Protein AF-A0A353EGB0-F1 (afdb_monomer_lite)

Radius of gyration: 14.82 Å; chains: 1; bounding box: 29×36×38 Å

pLDDT: mean 76.01, std 14.72, range [32.44, 89.56]

Structure (mmCIF, N/CA/C/O backbone):
data_AF-A0A353EGB0-F1
#
_entry.id   AF-A0A353EGB0-F1
#
loop_
_atom_site.group_PDB
_atom_site.id
_atom_site.type_symbol
_atom_site.label_atom_id
_atom_site.label_alt_id
_atom_site.label_comp_id
_atom_site.label_asym_id
_atom_site.label_entity_id
_atom_site.label_seq_id
_atom_site.pdbx_PDB_ins_code
_atom_site.Cartn_x
_atom_site.Cartn_y
_atom_site.Cartn_z
_atom_site.occupancy
_atom_site.B_iso_or_equiv
_atom_site.auth_seq_id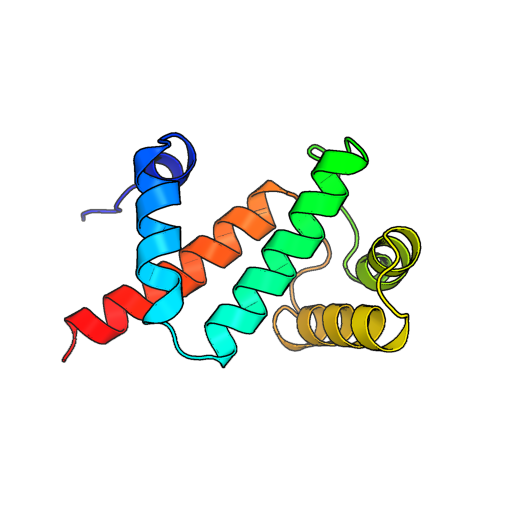
_atom_site.auth_comp_id
_atom_site.auth_asym_id
_atom_site.auth_atom_id
_atom_site.pdbx_PDB_model_num
ATOM 1 N N . MET A 1 1 ? -4.050 25.293 19.769 1.00 32.44 1 MET A N 1
ATOM 2 C CA . MET A 1 1 ? -4.405 24.442 18.612 1.00 32.44 1 MET A CA 1
ATOM 3 C C . MET A 1 1 ? -3.249 23.484 18.386 1.00 32.44 1 MET A C 1
ATOM 5 O O . MET A 1 1 ? -2.270 23.869 17.767 1.00 32.44 1 MET A O 1
ATOM 9 N N . ASN A 1 2 ? -3.323 22.280 18.955 1.00 33.34 2 ASN A N 1
ATOM 10 C CA . ASN A 1 2 ? -2.281 21.266 18.788 1.00 33.34 2 ASN A CA 1
ATOM 11 C C . ASN A 1 2 ? -2.544 20.520 17.477 1.00 33.34 2 ASN A C 1
ATOM 13 O O . ASN A 1 2 ? -3.211 19.487 17.461 1.00 33.34 2 ASN A O 1
ATOM 17 N N . GLN A 1 3 ? -2.061 21.070 16.363 1.00 40.53 3 GLN A N 1
ATOM 18 C CA . GLN A 1 3 ? -1.785 20.246 15.193 1.00 40.53 3 GLN A CA 1
ATOM 19 C C . GLN A 1 3 ? -0.604 19.361 15.581 1.00 40.53 3 GLN A C 1
ATOM 21 O O . GLN A 1 3 ? 0.538 19.798 15.567 1.00 40.53 3 GLN A O 1
ATOM 26 N N . ILE A 1 4 ? -0.899 18.144 16.040 1.00 43.91 4 ILE A N 1
ATOM 27 C CA . ILE A 1 4 ? 0.116 17.099 16.144 1.00 43.91 4 ILE A CA 1
ATOM 28 C C . ILE A 1 4 ? 0.649 16.916 14.727 1.00 43.91 4 ILE A C 1
ATOM 30 O O . ILE A 1 4 ? -0.106 16.533 13.828 1.00 43.91 4 ILE A O 1
ATOM 34 N N . ASP A 1 5 ? 1.908 17.293 14.563 1.00 43.06 5 ASP A N 1
ATOM 35 C CA . ASP A 1 5 ? 2.644 17.293 13.314 1.00 43.06 5 ASP A CA 1
ATOM 36 C C . ASP A 1 5 ? 2.821 15.843 12.853 1.00 43.06 5 ASP A C 1
ATOM 38 O O . ASP A 1 5 ? 3.613 15.074 13.402 1.00 43.06 5 ASP A O 1
ATOM 42 N N . LEU A 1 6 ? 1.966 15.427 11.919 1.00 47.59 6 LEU A N 1
ATOM 43 C CA . LEU A 1 6 ? 1.900 14.052 11.426 1.00 47.59 6 LEU A CA 1
ATOM 44 C C . LEU A 1 6 ? 3.184 13.659 10.678 1.00 47.59 6 LEU A C 1
ATOM 46 O O . LEU A 1 6 ? 3.490 12.472 10.604 1.00 47.59 6 LEU A O 1
ATOM 50 N N . GLU A 1 7 ? 3.979 14.632 10.220 1.00 45.72 7 GLU A N 1
ATOM 51 C CA . GL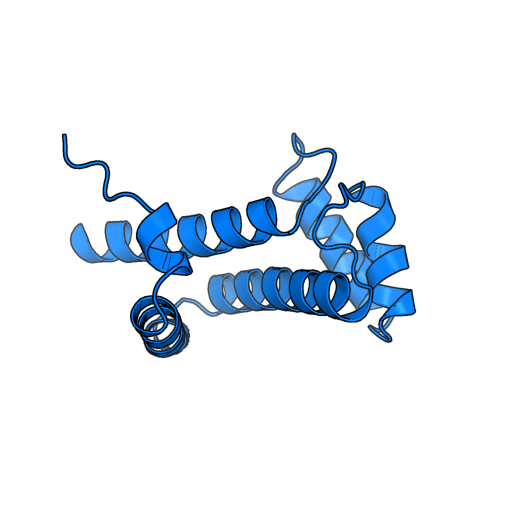U A 1 7 ? 5.296 14.394 9.617 1.00 45.72 7 GLU A CA 1
ATOM 52 C C . GLU A 1 7 ? 6.297 13.774 10.612 1.00 45.72 7 GLU A C 1
ATOM 54 O O . GLU A 1 7 ? 7.158 12.981 10.220 1.00 45.72 7 GLU A O 1
ATOM 59 N N . PHE A 1 8 ? 6.148 14.021 11.922 1.00 43.84 8 PHE A N 1
ATOM 60 C CA . PHE A 1 8 ? 6.993 13.395 12.948 1.00 43.84 8 PHE A CA 1
ATOM 61 C C . PHE A 1 8 ? 6.737 11.884 13.097 1.00 43.84 8 PHE A C 1
ATOM 63 O O . PHE A 1 8 ? 7.626 11.147 13.529 1.00 43.84 8 PHE A O 1
ATOM 70 N N . LEU A 1 9 ? 5.552 11.395 12.706 1.00 43.94 9 LEU A N 1
ATOM 71 C CA . LEU A 1 9 ? 5.200 9.973 12.787 1.00 43.94 9 LEU A CA 1
ATOM 72 C C . LEU A 1 9 ? 5.881 9.108 11.714 1.00 43.94 9 LEU A C 1
ATOM 74 O O . LEU A 1 9 ? 5.815 7.887 11.800 1.00 43.94 9 LEU A O 1
ATOM 78 N N . TYR A 1 10 ? 6.552 9.694 10.721 1.00 47.25 10 TYR A N 1
ATOM 79 C CA . TYR A 1 10 ? 7.240 8.914 9.685 1.00 47.25 10 TYR A CA 1
ATOM 80 C C . TYR A 1 10 ? 8.761 8.965 9.755 1.00 47.25 10 TYR A C 1
ATOM 82 O O . TYR A 1 10 ? 9.412 8.006 9.348 1.00 47.25 10 TYR A O 1
ATOM 90 N N . ASN A 1 11 ? 9.336 10.014 10.345 1.00 46.50 11 ASN A N 1
ATOM 91 C CA . ASN A 1 11 ? 10.790 10.152 10.488 1.00 46.50 11 ASN A CA 1
ATOM 92 C C . ASN A 1 11 ? 11.376 9.437 11.719 1.00 46.50 11 ASN A C 1
ATOM 94 O O . ASN A 1 11 ? 12.574 9.535 11.976 1.00 46.50 11 ASN A O 1
ATOM 98 N N . ASN A 1 12 ? 10.557 8.717 12.488 1.00 50.12 12 ASN A N 1
ATOM 99 C CA . ASN A 1 12 ? 10.971 8.064 13.724 1.00 50.12 12 ASN A CA 1
ATOM 100 C C . ASN A 1 12 ? 10.644 6.570 13.672 1.00 50.12 12 ASN A C 1
ATOM 102 O O . ASN A 1 12 ? 9.476 6.194 13.608 1.00 50.12 12 ASN A O 1
ATOM 106 N N . GLN A 1 13 ? 11.662 5.713 13.773 1.00 51.75 13 GLN A N 1
ATOM 107 C CA . GLN A 1 13 ? 11.519 4.251 13.880 1.00 51.75 13 GLN A CA 1
ATOM 108 C C . GLN A 1 13 ? 10.441 3.844 14.918 1.00 51.75 13 GLN A C 1
ATOM 110 O O . GLN A 1 13 ? 9.672 2.913 14.704 1.00 51.75 13 GLN A O 1
ATOM 115 N N . LEU A 1 14 ? 10.322 4.625 16.001 1.00 49.66 14 LEU A N 1
ATOM 116 C CA . LEU A 1 14 ? 9.337 4.472 17.081 1.00 49.66 14 LEU A CA 1
ATOM 117 C C . LEU A 1 14 ? 7.872 4.633 16.650 1.00 49.66 14 LEU A C 1
ATOM 119 O O . LEU A 1 14 ? 6.973 4.048 17.258 1.00 49.66 14 LEU A O 1
ATOM 123 N N . ALA A 1 15 ? 7.606 5.450 15.637 1.00 53.97 15 ALA A N 1
ATOM 124 C CA . ALA A 1 15 ? 6.255 5.697 15.167 1.00 53.97 15 ALA A CA 1
ATOM 125 C C . ALA A 1 15 ? 5.791 4.583 14.221 1.00 53.97 15 ALA A C 1
ATOM 127 O O . ALA A 1 15 ? 4.657 4.132 14.356 1.00 53.97 15 ALA A O 1
ATOM 128 N N . LEU A 1 16 ? 6.688 4.032 13.392 1.00 58.41 16 LEU A N 1
ATOM 129 C CA . LEU A 1 16 ? 6.432 2.790 12.650 1.00 58.41 16 LEU A CA 1
ATOM 130 C C . LEU A 1 16 ? 6.105 1.632 13.602 1.00 58.41 16 LEU A C 1
ATOM 132 O O . LEU A 1 16 ? 5.065 0.998 13.445 1.00 58.41 16 LEU A O 1
ATOM 136 N N . ASP A 1 17 ? 6.906 1.433 14.652 1.00 62.53 17 ASP A N 1
ATOM 137 C CA . ASP A 1 17 ? 6.636 0.416 15.679 1.00 62.53 17 ASP A CA 1
ATOM 138 C C . ASP A 1 17 ? 5.291 0.630 16.392 1.00 62.53 17 ASP A C 1
ATOM 140 O O . ASP A 1 17 ? 4.638 -0.324 16.819 1.00 62.53 17 ASP A O 1
ATOM 144 N N . SER A 1 18 ? 4.859 1.884 16.537 1.00 65.81 18 SER A N 1
ATOM 145 C CA . SER A 1 18 ? 3.563 2.214 17.136 1.00 65.81 18 SER A CA 1
ATOM 146 C C . SER A 1 18 ? 2.402 1.907 16.190 1.00 65.81 18 SER A C 1
ATOM 148 O O . SER A 1 18 ? 1.380 1.389 16.639 1.00 65.81 18 SER A O 1
ATOM 150 N N . VAL A 1 19 ? 2.561 2.158 14.885 1.00 67.69 19 VAL A N 1
ATOM 151 C CA . VAL A 1 19 ? 1.579 1.759 13.866 1.00 67.69 19 VAL A CA 1
ATOM 152 C C . VAL A 1 19 ? 1.443 0.239 13.813 1.00 67.69 19 VAL A C 1
ATOM 154 O O . VAL A 1 19 ? 0.323 -0.265 13.840 1.00 67.69 19 VAL A O 1
ATOM 157 N N . GLU A 1 20 ? 2.554 -0.499 13.822 1.00 76.75 20 GLU A N 1
ATOM 158 C CA . GLU A 1 20 ? 2.527 -1.968 13.817 1.00 76.75 20 GLU A CA 1
ATOM 159 C C . GLU A 1 20 ? 1.812 -2.549 15.044 1.00 76.75 20 GLU A C 1
ATOM 161 O O . GLU A 1 20 ? 1.074 -3.525 14.930 1.00 76.75 20 GLU A O 1
ATOM 166 N N . LYS A 1 21 ? 1.960 -1.920 16.216 1.00 78.19 21 LYS A N 1
ATOM 167 C CA . LYS A 1 21 ? 1.231 -2.314 17.435 1.00 78.19 21 LYS A CA 1
ATOM 168 C C . LYS A 1 21 ? -0.258 -1.976 17.390 1.00 78.19 21 LYS A C 1
ATOM 170 O O . LYS A 1 21 ? -1.038 -2.636 18.070 1.00 78.19 21 LYS A O 1
ATOM 175 N N . LEU A 1 22 ? -0.646 -0.956 16.626 1.00 77.38 22 LEU A N 1
ATOM 176 C CA . LEU A 1 22 ? -2.038 -0.536 16.454 1.00 77.38 22 LEU A CA 1
ATOM 177 C C . LEU A 1 22 ? -2.778 -1.382 15.414 1.00 77.38 22 LEU A C 1
ATOM 179 O O . LEU A 1 22 ? -3.981 -1.564 15.544 1.00 77.38 22 LEU A O 1
ATOM 183 N N . LEU A 1 23 ? -2.091 -1.935 14.410 1.00 78.19 23 LEU A N 1
ATOM 184 C CA . LEU A 1 23 ? -2.729 -2.727 13.351 1.00 78.19 23 LEU A CA 1
ATOM 185 C C . LEU A 1 23 ? -3.698 -3.812 13.861 1.00 78.19 23 LEU A C 1
ATOM 187 O O . LEU A 1 23 ? -4.798 -3.881 13.318 1.00 78.19 23 LEU A O 1
ATOM 191 N N . PRO A 1 24 ? -3.376 -4.623 14.893 1.00 82.94 24 PRO A N 1
ATOM 192 C CA . PRO A 1 24 ? -4.281 -5.665 15.382 1.00 82.94 24 PRO A CA 1
ATOM 193 C C . PRO A 1 24 ? -5.561 -5.140 16.041 1.00 82.94 24 PRO A C 1
ATOM 195 O O . PRO A 1 24 ? -6.513 -5.901 16.189 1.00 82.94 24 PRO A O 1
ATOM 198 N N . THR A 1 25 ? -5.588 -3.874 16.471 1.00 83.88 25 THR A N 1
ATOM 199 C CA . THR A 1 25 ? -6.756 -3.268 17.128 1.00 83.88 25 THR A CA 1
ATOM 200 C C . THR A 1 25 ? -7.671 -2.539 16.147 1.00 83.88 25 THR A C 1
ATOM 202 O O . THR A 1 25 ? -8.776 -2.142 16.515 1.00 83.88 25 THR A O 1
ATOM 205 N N . LEU A 1 26 ? -7.243 -2.378 14.892 1.00 81.94 26 LEU A N 1
ATOM 206 C CA . LEU A 1 26 ? -8.037 -1.728 13.859 1.00 81.94 26 LEU A CA 1
ATOM 207 C C . LEU A 1 26 ? -9.154 -2.646 13.338 1.00 81.94 26 LEU A C 1
ATOM 209 O O . LEU A 1 26 ? -8.981 -3.862 13.238 1.00 81.94 26 LEU A O 1
ATOM 213 N N . PRO A 1 27 ? -10.279 -2.071 12.882 1.00 85.62 27 PRO A N 1
ATOM 214 C CA . PRO A 1 27 ? -11.272 -2.803 12.111 1.00 85.62 27 PRO A CA 1
ATOM 215 C C . PRO A 1 27 ? -10.657 -3.449 10.863 1.00 85.62 27 PRO A C 1
ATOM 217 O O . PRO A 1 27 ? -9.848 -2.833 10.165 1.00 85.62 27 PRO A O 1
ATOM 220 N N . GLU A 1 28 ? -11.112 -4.654 10.515 1.00 82.06 28 GLU A N 1
ATOM 221 C CA . GLU A 1 28 ? -10.591 -5.431 9.378 1.00 82.06 28 GLU A CA 1
ATOM 222 C C . GLU A 1 28 ? -10.593 -4.642 8.054 1.00 82.06 28 GLU A C 1
ATOM 224 O O . GLU A 1 28 ? -9.664 -4.739 7.251 1.00 82.06 28 GLU A O 1
ATOM 229 N N . SER A 1 29 ? -11.614 -3.812 7.829 1.00 77.88 29 SER A N 1
ATOM 230 C CA . SER A 1 29 ? -11.713 -2.949 6.647 1.00 77.88 29 SER A CA 1
ATOM 231 C C . SER A 1 29 ? -10.591 -1.907 6.568 1.00 77.88 29 SER A C 1
ATOM 233 O O . SER A 1 29 ? -10.095 -1.628 5.476 1.00 77.88 29 SER A O 1
ATOM 235 N N . MET A 1 30 ? -10.145 -1.369 7.707 1.00 81.88 30 MET A N 1
ATOM 236 C CA . MET A 1 30 ? -9.033 -0.418 7.777 1.00 81.88 30 MET A CA 1
ATOM 237 C C . MET A 1 30 ? -7.692 -1.116 7.563 1.00 81.88 30 MET A C 1
ATOM 239 O O . MET A 1 30 ? -6.867 -0.613 6.804 1.00 81.88 30 MET A O 1
ATOM 243 N N . ILE A 1 31 ? -7.502 -2.301 8.152 1.00 83.12 31 ILE A N 1
ATOM 244 C CA . ILE A 1 31 ? -6.298 -3.120 7.939 1.00 83.12 31 ILE A CA 1
ATOM 245 C C . ILE A 1 31 ? -6.137 -3.441 6.448 1.00 83.12 31 ILE A C 1
ATOM 247 O O . ILE A 1 31 ? -5.053 -3.279 5.888 1.00 83.12 31 ILE A O 1
ATOM 251 N N . LYS A 1 32 ? -7.224 -3.842 5.775 1.00 79.81 32 LYS A N 1
ATOM 252 C CA . LYS A 1 32 ? -7.219 -4.105 4.327 1.00 79.81 32 LYS A CA 1
ATOM 253 C C . LYS A 1 32 ? -6.793 -2.875 3.524 1.00 79.81 32 LYS A C 1
ATOM 255 O O . LYS A 1 32 ? -5.938 -3.003 2.652 1.00 79.81 32 LYS A O 1
ATOM 260 N N . ALA A 1 33 ? -7.333 -1.696 3.834 1.00 80.62 33 ALA A N 1
ATOM 261 C CA . ALA A 1 33 ? -6.960 -0.454 3.156 1.00 80.62 33 ALA A CA 1
ATOM 262 C C . ALA A 1 33 ? -5.474 -0.103 3.359 1.00 80.62 33 ALA A C 1
ATOM 264 O O . ALA A 1 33 ? -4.767 0.180 2.393 1.00 80.62 33 ALA A O 1
ATOM 265 N N . ILE A 1 34 ? -4.975 -0.206 4.594 1.00 83.56 34 ILE A N 1
ATOM 266 C CA . ILE A 1 34 ? -3.565 0.047 4.919 1.00 83.56 34 ILE A CA 1
ATOM 267 C C . ILE A 1 34 ? -2.646 -0.920 4.160 1.00 83.56 34 ILE A C 1
ATOM 269 O O . ILE A 1 34 ? -1.664 -0.496 3.551 1.00 83.56 34 ILE A O 1
ATOM 273 N N . ASN A 1 35 ? -2.988 -2.209 4.118 1.00 82.94 35 ASN A N 1
ATOM 274 C CA . ASN A 1 35 ? -2.206 -3.208 3.388 1.00 82.94 35 ASN A CA 1
ATOM 275 C C . ASN A 1 35 ? -2.160 -2.936 1.880 1.00 82.94 35 ASN A C 1
ATOM 277 O O . ASN A 1 35 ? -1.123 -3.155 1.251 1.00 82.94 35 ASN A O 1
ATOM 281 N N . VAL A 1 36 ? -3.244 -2.419 1.296 1.00 81.56 36 VAL A N 1
ATOM 282 C CA . VAL A 1 36 ? -3.263 -1.988 -0.108 1.00 81.56 36 VAL A CA 1
ATOM 283 C C . VAL A 1 36 ? -2.282 -0.834 -0.336 1.00 81.56 36 VAL A C 1
ATOM 285 O O . VAL A 1 36 ? -1.454 -0.914 -1.244 1.00 81.56 36 VAL A O 1
ATOM 288 N N . PHE A 1 37 ? -2.308 0.202 0.509 1.00 86.06 37 PHE A N 1
ATOM 289 C CA . PHE A 1 37 ? -1.389 1.342 0.389 1.00 86.06 37 PHE A CA 1
ATOM 290 C C . PHE A 1 37 ? 0.072 0.916 0.528 1.00 86.06 37 PHE A C 1
ATOM 292 O O . PHE A 1 37 ? 0.922 1.320 -0.268 1.00 86.06 37 PHE A O 1
ATOM 299 N N . ARG A 1 38 ? 0.358 0.046 1.501 1.00 86.19 38 ARG A N 1
ATOM 300 C CA . ARG A 1 38 ? 1.692 -0.518 1.727 1.00 86.19 38 ARG A CA 1
ATOM 301 C C . ARG A 1 38 ? 2.168 -1.353 0.546 1.00 86.19 38 ARG A C 1
ATOM 303 O O . ARG A 1 38 ? 3.298 -1.172 0.115 1.00 86.19 38 ARG A O 1
ATOM 310 N N . THR A 1 39 ? 1.305 -2.198 -0.019 1.00 82.00 39 THR A N 1
ATOM 311 C CA . THR A 1 39 ? 1.628 -3.013 -1.203 1.00 82.00 39 THR A CA 1
ATOM 312 C C . THR A 1 39 ? 2.037 -2.134 -2.381 1.00 82.00 39 THR A C 1
ATOM 314 O O . THR A 1 39 ? 3.066 -2.378 -3.011 1.00 82.00 39 THR A O 1
ATOM 317 N N . ILE A 1 40 ? 1.271 -1.071 -2.648 1.00 83.62 40 ILE A N 1
ATOM 318 C CA . ILE A 1 40 ? 1.605 -0.116 -3.706 1.00 83.62 40 ILE A CA 1
ATOM 319 C C . ILE A 1 40 ? 2.943 0.575 -3.403 1.00 83.62 40 ILE A C 1
ATOM 321 O O . ILE A 1 40 ? 3.826 0.592 -4.256 1.00 83.62 40 ILE A O 1
ATOM 325 N N . ARG A 1 41 ? 3.145 1.086 -2.183 1.00 88.44 41 ARG A N 1
ATOM 326 C CA . ARG A 1 41 ? 4.412 1.718 -1.772 1.00 88.44 41 ARG A CA 1
ATOM 327 C C . ARG A 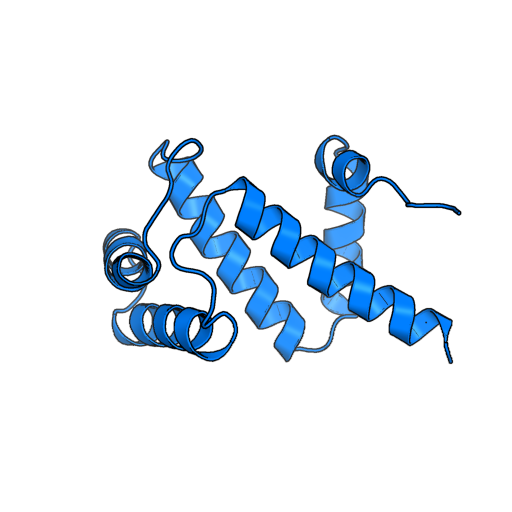1 41 ? 5.620 0.798 -1.909 1.00 88.44 41 ARG A C 1
ATOM 329 O O . ARG A 1 41 ? 6.659 1.241 -2.390 1.00 88.44 41 ARG A O 1
ATOM 336 N N . SER A 1 42 ? 5.504 -0.464 -1.504 1.00 84.00 42 SER A N 1
ATOM 337 C CA . SER A 1 42 ? 6.574 -1.452 -1.655 1.00 84.00 42 SER A CA 1
ATOM 338 C C . SER A 1 42 ? 6.963 -1.631 -3.119 1.00 84.00 42 SER A C 1
ATOM 340 O O . SER A 1 42 ? 8.150 -1.721 -3.421 1.00 84.00 42 SER A O 1
ATOM 342 N N . TYR A 1 43 ? 5.995 -1.613 -4.038 1.00 81.19 43 TYR A N 1
ATOM 343 C CA . TYR A 1 43 ? 6.297 -1.634 -5.465 1.00 81.19 43 TYR A CA 1
ATOM 344 C C . TYR A 1 43 ? 7.060 -0.384 -5.921 1.00 81.19 43 TYR A C 1
ATOM 346 O O . TYR A 1 43 ? 8.076 -0.520 -6.607 1.00 81.19 43 TYR A O 1
ATOM 354 N N . LEU A 1 44 ? 6.614 0.815 -5.520 1.00 83.56 44 LEU A N 1
ATOM 355 C CA . LEU A 1 44 ? 7.306 2.068 -5.857 1.00 83.56 44 LEU A CA 1
ATOM 356 C C . LEU A 1 44 ? 8.767 2.029 -5.403 1.00 83.56 44 LEU A C 1
ATOM 358 O O . LEU A 1 44 ? 9.657 2.370 -6.179 1.00 83.56 44 LEU A O 1
ATOM 362 N N . LEU A 1 45 ? 9.019 1.516 -4.195 1.00 83.81 45 LEU A N 1
ATOM 363 C CA . LEU A 1 45 ? 10.369 1.345 -3.658 1.00 83.81 45 LEU A CA 1
ATOM 364 C C . LEU A 1 45 ? 11.202 0.381 -4.500 1.00 83.81 45 LEU A C 1
ATOM 366 O O . LEU A 1 45 ? 12.304 0.733 -4.914 1.00 83.81 45 LEU A O 1
ATOM 370 N N . ILE A 1 46 ? 10.673 -0.812 -4.790 1.00 80.19 46 ILE A N 1
ATOM 371 C CA . ILE A 1 46 ? 11.382 -1.852 -5.554 1.00 80.19 46 ILE A CA 1
ATOM 372 C C . ILE A 1 46 ? 11.735 -1.371 -6.966 1.00 80.19 46 ILE A C 1
ATOM 374 O O . ILE A 1 46 ? 12.783 -1.730 -7.500 1.00 80.19 46 ILE A O 1
ATOM 378 N N . LYS A 1 47 ? 10.871 -0.561 -7.584 1.00 79.88 47 LYS A N 1
ATOM 379 C CA . LYS A 1 47 ? 11.086 -0.015 -8.930 1.00 79.88 47 LYS A CA 1
ATOM 380 C C . LYS A 1 47 ? 11.799 1.338 -8.945 1.00 79.88 47 LYS A C 1
ATOM 382 O O . LYS A 1 47 ? 12.009 1.879 -10.025 1.00 79.88 47 LYS A O 1
ATOM 387 N N . ASN A 1 48 ? 12.192 1.859 -7.781 1.00 81.56 48 ASN A N 1
ATOM 388 C CA . ASN A 1 48 ? 12.806 3.177 -7.619 1.00 81.56 48 ASN A CA 1
ATOM 389 C C . ASN A 1 48 ? 11.945 4.339 -8.170 1.00 81.56 48 ASN A C 1
ATOM 391 O O . ASN A 1 48 ? 12.473 5.324 -8.677 1.00 81.56 48 ASN A O 1
ATOM 395 N N . LEU A 1 49 ? 10.619 4.228 -8.045 1.00 82.56 49 LEU A N 1
ATOM 396 C CA . LEU A 1 49 ? 9.609 5.196 -8.507 1.00 82.56 49 LEU A CA 1
ATOM 397 C C . LEU A 1 49 ? 9.108 6.099 -7.362 1.00 82.56 49 LEU A C 1
ATOM 399 O O . LEU A 1 49 ? 7.993 6.611 -7.392 1.00 82.56 49 LEU A O 1
ATOM 403 N N . ASN A 1 50 ? 9.893 6.268 -6.294 1.00 79.31 50 ASN A N 1
ATOM 404 C CA . ASN A 1 50 ? 9.448 6.975 -5.082 1.00 79.31 50 ASN A CA 1
ATOM 405 C C . ASN A 1 50 ? 9.210 8.477 -5.307 1.00 79.31 50 ASN A C 1
ATOM 407 O O . ASN A 1 50 ? 8.451 9.093 -4.563 1.00 79.31 50 ASN A O 1
ATOM 411 N N . GLY A 1 51 ? 9.863 9.054 -6.320 1.00 82.75 51 GLY A N 1
ATOM 412 C CA . GLY A 1 51 ? 9.651 10.436 -6.756 1.00 82.75 51 GLY A CA 1
ATOM 413 C C . GLY A 1 51 ? 8.562 10.591 -7.819 1.00 82.75 51 GLY A C 1
ATOM 414 O O . GLY A 1 51 ? 8.235 11.721 -8.179 1.00 82.75 51 GLY A O 1
ATOM 415 N N . ASP A 1 52 ? 8.003 9.486 -8.317 1.00 85.94 52 ASP A N 1
ATOM 416 C CA . ASP A 1 52 ? 7.075 9.520 -9.439 1.00 85.94 52 ASP A CA 1
ATOM 417 C C . ASP A 1 52 ? 5.637 9.761 -8.984 1.00 85.94 52 ASP A C 1
ATOM 419 O O . ASP A 1 52 ? 5.197 9.374 -7.896 1.00 85.94 52 ASP A O 1
ATOM 423 N N . ILE A 1 53 ? 4.882 10.392 -9.878 1.00 87.44 53 ILE A N 1
ATOM 424 C CA . ILE A 1 53 ? 3.446 10.599 -9.748 1.00 87.44 53 ILE A CA 1
ATOM 425 C C . ILE A 1 53 ? 2.768 9.609 -10.690 1.00 87.44 53 ILE A C 1
ATOM 427 O O . ILE A 1 53 ? 2.886 9.719 -11.911 1.00 87.44 53 ILE A O 1
ATOM 431 N N . ILE A 1 54 ? 2.056 8.637 -10.125 1.00 87.62 54 ILE A N 1
ATOM 432 C CA . ILE A 1 54 ? 1.424 7.558 -10.883 1.00 87.62 54 ILE A CA 1
ATOM 433 C C . ILE A 1 54 ? -0.064 7.852 -11.060 1.00 87.62 54 ILE A C 1
ATOM 435 O O . ILE A 1 54 ? -0.775 7.984 -10.067 1.00 87.62 54 ILE A O 1
ATOM 439 N N . PRO A 1 55 ? -0.572 7.929 -12.299 1.00 89.56 55 PRO A N 1
ATOM 440 C CA . PRO A 1 55 ? -2.002 8.041 -12.558 1.00 89.56 55 PRO A CA 1
ATOM 441 C C . PRO A 1 55 ? -2.798 6.886 -11.940 1.00 89.56 55 PRO A C 1
ATOM 443 O O . PRO A 1 55 ? -2.366 5.734 -11.991 1.00 89.56 55 PRO A O 1
ATOM 446 N N . ILE A 1 56 ? -3.984 7.161 -11.390 1.00 87.12 56 ILE A N 1
ATOM 447 C CA . ILE A 1 56 ? -4.794 6.111 -10.745 1.00 87.12 56 ILE A CA 1
ATOM 448 C C . ILE A 1 56 ? -5.157 4.989 -11.717 1.00 87.12 56 ILE A C 1
ATOM 450 O O . ILE A 1 56 ? -5.069 3.823 -11.353 1.00 87.12 56 ILE A O 1
ATOM 454 N N . ASN A 1 57 ? -5.480 5.324 -12.966 1.00 86.19 57 ASN A N 1
ATOM 455 C CA . ASN A 1 57 ? -5.782 4.361 -14.031 1.00 86.19 57 ASN A CA 1
ATOM 456 C C . ASN A 1 57 ? -4.574 3.508 -14.474 1.00 86.19 57 ASN A C 1
ATOM 458 O O . ASN A 1 57 ? -4.698 2.684 -15.378 1.00 86.19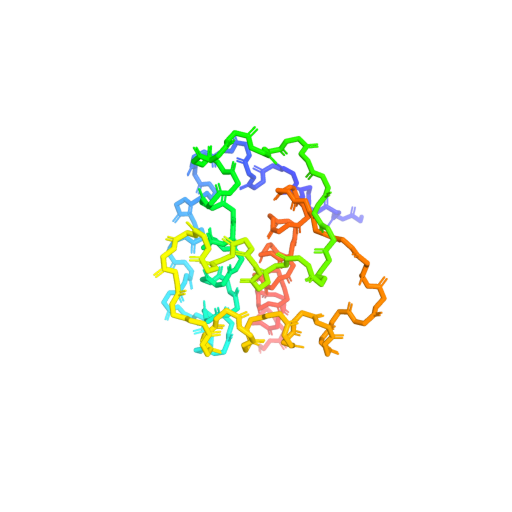 57 ASN A O 1
ATOM 462 N N . HIS A 1 58 ? -3.386 3.747 -13.910 1.00 88.06 58 HIS A N 1
ATOM 463 C CA . HIS A 1 58 ? -2.193 2.935 -14.134 1.00 88.06 58 HIS A CA 1
ATOM 464 C C . HIS A 1 58 ? -1.889 2.009 -12.944 1.00 88.06 58 HIS A C 1
ATOM 466 O O . HIS A 1 58 ? -0.994 1.166 -13.051 1.00 88.06 58 HIS A O 1
ATOM 472 N N . ILE A 1 59 ? -2.631 2.104 -11.832 1.00 87.12 59 ILE A N 1
ATOM 473 C CA . ILE A 1 59 ? -2.418 1.276 -10.636 1.00 87.12 59 ILE A CA 1
ATOM 474 C C . ILE A 1 59 ? -2.612 -0.204 -10.965 1.00 87.12 59 ILE A C 1
ATOM 476 O O . ILE A 1 59 ? -1.806 -1.034 -10.541 1.00 87.12 59 ILE A O 1
ATOM 480 N N . CYS A 1 60 ? -3.635 -0.556 -11.748 1.00 88.62 60 CYS A N 1
ATOM 481 C CA . CYS A 1 60 ? -3.872 -1.949 -12.113 1.00 88.62 60 CYS A CA 1
ATOM 482 C C . CYS A 1 60 ? -2.694 -2.531 -12.908 1.00 88.62 60 CYS A C 1
ATOM 484 O O . CYS A 1 60 ? -2.266 -3.659 -12.651 1.00 88.62 60 CYS A O 1
ATOM 486 N N . HIS A 1 61 ? -2.170 -1.778 -13.877 1.00 88.25 61 HIS A N 1
ATOM 487 C CA . HIS A 1 61 ? -1.025 -2.198 -14.687 1.00 88.25 61 HIS A CA 1
ATOM 488 C C . HIS A 1 61 ? 0.223 -2.382 -13.827 1.00 88.25 61 HIS A C 1
ATOM 490 O O . HIS A 1 61 ? 0.855 -3.434 -13.855 1.00 88.25 61 HIS A O 1
ATOM 496 N N . MET A 1 62 ? 0.498 -1.393 -12.985 1.00 86.62 62 MET A N 1
ATOM 497 C CA . MET A 1 62 ? 1.608 -1.389 -12.048 1.00 86.62 62 MET A CA 1
ATOM 498 C C . MET A 1 62 ? 1.582 -2.599 -11.098 1.00 86.62 62 MET A C 1
ATOM 500 O O . MET A 1 62 ? 2.584 -3.291 -10.938 1.00 86.62 62 MET A O 1
ATOM 504 N N . LEU A 1 63 ? 0.431 -2.896 -10.489 1.00 84.75 63 LEU A N 1
ATOM 505 C CA . LEU A 1 63 ? 0.286 -4.032 -9.575 1.00 84.75 63 LEU A CA 1
ATOM 506 C C . LEU A 1 63 ? 0.388 -5.377 -10.302 1.00 84.75 63 LEU A C 1
ATOM 508 O O . LEU A 1 63 ? 0.976 -6.320 -9.772 1.00 84.75 63 LEU A O 1
ATOM 512 N N . LYS A 1 64 ? -0.137 -5.472 -11.527 1.00 86.69 64 LYS A N 1
ATOM 513 C CA . LYS A 1 64 ? 0.031 -6.665 -12.364 1.00 86.69 64 LYS A CA 1
ATOM 514 C C . LYS A 1 64 ? 1.513 -6.931 -12.651 1.00 86.69 64 LYS A C 1
ATOM 516 O O . LYS A 1 64 ? 1.957 -8.068 -12.506 1.00 86.69 64 LYS A O 1
ATOM 521 N N . ASP A 1 65 ? 2.278 -5.899 -12.998 1.00 84.31 65 ASP A N 1
ATOM 522 C CA . ASP A 1 65 ? 3.721 -6.005 -13.261 1.00 84.31 65 ASP A CA 1
ATOM 523 C C . ASP A 1 65 ? 4.529 -6.333 -11.990 1.00 84.31 65 ASP A C 1
ATOM 525 O O . ASP A 1 65 ? 5.644 -6.852 -12.067 1.00 84.31 65 ASP A O 1
ATOM 529 N N . ALA A 1 66 ? 3.945 -6.088 -10.813 1.00 77.44 66 ALA A N 1
ATOM 530 C CA . ALA A 1 66 ? 4.453 -6.518 -9.511 1.00 77.44 66 ALA A CA 1
ATOM 531 C C . ALA A 1 66 ? 4.175 -7.998 -9.185 1.00 77.44 66 ALA A C 1
ATOM 533 O O . ALA A 1 66 ? 4.627 -8.488 -8.152 1.00 77.44 66 ALA A O 1
ATOM 534 N N . GLY A 1 67 ? 3.413 -8.707 -10.025 1.00 81.62 67 GLY A N 1
ATOM 535 C CA . GLY A 1 67 ? 2.999 -10.091 -9.786 1.00 81.62 67 GLY A CA 1
ATOM 536 C C . GLY A 1 67 ? 1.681 -10.242 -9.020 1.00 81.62 67 GLY A C 1
ATOM 537 O O . GLY A 1 67 ? 1.316 -11.363 -8.665 1.00 81.62 67 GLY A O 1
ATOM 538 N N . ILE A 1 68 ? 0.933 -9.157 -8.780 1.00 81.75 68 ILE A N 1
ATOM 539 C CA . ILE A 1 68 ? -0.408 -9.247 -8.191 1.00 81.75 68 ILE A CA 1
ATOM 540 C C . ILE A 1 68 ? -1.384 -9.805 -9.239 1.00 81.75 68 ILE A C 1
ATOM 542 O O . ILE A 1 68 ? -1.396 -9.332 -10.381 1.00 81.75 68 ILE A O 1
ATOM 546 N N . PRO A 1 69 ? -2.245 -10.781 -8.886 1.00 87.50 69 PRO A N 1
ATOM 547 C CA . PRO A 1 69 ? -3.252 -11.293 -9.804 1.00 87.50 69 PRO A CA 1
ATOM 548 C C . PRO A 1 69 ? -4.119 -10.170 -10.377 1.00 87.50 69 PRO A C 1
ATOM 550 O O . PRO A 1 69 ? -4.640 -9.336 -9.637 1.00 87.50 69 PRO A O 1
ATOM 553 N N . LEU A 1 70 ? -4.330 -10.181 -11.696 1.00 86.00 70 LEU A N 1
ATOM 554 C CA . LEU A 1 70 ? -5.086 -9.140 -12.400 1.00 86.00 70 LEU A CA 1
ATOM 555 C C . LEU A 1 70 ? -6.460 -8.817 -11.771 1.00 86.00 70 LEU A C 1
ATOM 557 O O . LEU A 1 70 ? -6.783 -7.634 -11.682 1.00 86.00 70 LEU A O 1
ATOM 561 N N . PRO A 1 71 ? -7.266 -9.794 -11.303 1.00 89.12 71 PRO A N 1
ATOM 562 C CA . PRO A 1 71 ? -8.525 -9.479 -10.629 1.00 89.12 71 PRO A CA 1
ATOM 563 C C . PRO A 1 71 ? -8.328 -8.618 -9.375 1.00 89.12 71 PRO A C 1
ATOM 565 O O . PRO A 1 71 ? -9.060 -7.658 -9.176 1.00 89.12 71 PRO A O 1
ATOM 568 N N . VAL A 1 72 ? -7.296 -8.912 -8.577 1.00 82.06 72 VAL A N 1
ATOM 569 C CA . VAL A 1 72 ? -6.964 -8.168 -7.353 1.00 82.06 72 VAL A CA 1
ATOM 570 C C . VAL A 1 72 ? -6.466 -6.764 -7.695 1.00 82.06 72 VAL A C 1
ATOM 572 O O . VAL A 1 72 ? -6.907 -5.791 -7.090 1.00 82.06 72 VAL A O 1
ATOM 575 N N . ALA A 1 73 ? -5.598 -6.644 -8.704 1.00 85.69 73 ALA A N 1
ATOM 576 C CA . ALA A 1 73 ? -5.095 -5.357 -9.177 1.00 85.69 73 ALA A CA 1
ATOM 577 C C . ALA A 1 73 ? -6.230 -4.434 -9.664 1.00 85.69 73 ALA A C 1
ATOM 579 O O . ALA A 1 73 ? -6.258 -3.254 -9.315 1.00 85.69 73 ALA A O 1
ATOM 580 N N . ARG A 1 74 ? -7.209 -4.987 -10.395 1.00 88.44 74 ARG A N 1
ATOM 581 C CA . ARG A 1 74 ? -8.415 -4.261 -10.826 1.00 88.44 74 ARG A CA 1
ATOM 582 C C . ARG A 1 74 ? -9.289 -3.835 -9.655 1.00 88.44 74 ARG A C 1
ATOM 584 O O . ARG A 1 74 ? -9.770 -2.709 -9.646 1.00 88.44 74 ARG A O 1
ATOM 591 N N . SER A 1 75 ? -9.490 -4.708 -8.667 1.00 84.69 75 SER A N 1
ATOM 592 C CA . SER A 1 75 ? -10.257 -4.355 -7.468 1.00 84.69 75 SER A CA 1
ATOM 593 C C . SER A 1 75 ? -9.611 -3.207 -6.696 1.00 84.69 75 SER A C 1
ATOM 595 O O . SER A 1 75 ? -10.317 -2.316 -6.238 1.00 84.69 75 SER A O 1
ATOM 597 N N . ILE A 1 76 ? -8.282 -3.193 -6.580 1.00 81.69 76 ILE A N 1
ATOM 598 C CA . ILE A 1 76 ? -7.558 -2.104 -5.914 1.00 81.69 76 ILE A CA 1
ATOM 599 C C . ILE A 1 76 ? -7.733 -0.781 -6.669 1.00 81.69 76 ILE A C 1
ATOM 601 O O . ILE A 1 76 ? -8.057 0.230 -6.052 1.00 81.69 76 ILE A O 1
ATOM 605 N N . GLU A 1 77 ? -7.557 -0.783 -7.991 1.00 85.88 77 GLU A N 1
ATOM 606 C CA . GLU A 1 77 ? -7.760 0.411 -8.818 1.00 85.88 77 GLU A CA 1
ATOM 607 C C . GLU A 1 77 ? -9.200 0.937 -8.724 1.00 85.88 77 GLU A C 1
ATOM 609 O O . GLU A 1 77 ? -9.402 2.130 -8.506 1.00 85.88 77 GLU A O 1
ATOM 614 N N . ALA A 1 78 ? -10.198 0.050 -8.795 1.00 84.19 78 ALA A N 1
ATOM 615 C CA . ALA A 1 78 ? -11.605 0.419 -8.653 1.00 84.19 78 ALA A CA 1
ATOM 616 C C . ALA A 1 78 ? -11.897 1.066 -7.290 1.00 84.19 78 ALA A C 1
ATOM 618 O O . ALA A 1 78 ? -12.522 2.121 -7.241 1.00 84.19 78 ALA A O 1
ATOM 619 N N . ILE A 1 79 ? -11.372 0.502 -6.195 1.00 78.56 79 ILE A N 1
ATOM 620 C CA . ILE A 1 79 ? -11.504 1.087 -4.850 1.00 78.56 79 ILE A CA 1
ATOM 621 C C . ILE A 1 79 ? -10.910 2.498 -4.809 1.00 78.56 79 ILE A C 1
ATOM 623 O O . ILE A 1 79 ? -11.507 3.392 -4.212 1.00 78.56 79 ILE A O 1
ATOM 627 N N . PHE A 1 80 ? -9.757 2.715 -5.447 1.00 77.69 80 PHE A N 1
ATOM 628 C CA . PHE A 1 80 ? -9.148 4.041 -5.510 1.00 77.69 80 PHE A CA 1
ATOM 629 C C . PHE A 1 80 ? -10.018 5.041 -6.277 1.00 77.69 80 PHE A C 1
ATOM 631 O O . PHE A 1 80 ? -10.246 6.144 -5.787 1.00 77.69 80 PHE A O 1
ATOM 638 N N . ILE A 1 81 ? -10.538 4.647 -7.441 1.00 81.31 81 ILE A N 1
ATOM 639 C CA . ILE A 1 81 ? -11.416 5.490 -8.264 1.00 81.31 81 ILE A CA 1
ATOM 640 C C . ILE A 1 81 ? -12.720 5.819 -7.522 1.00 81.31 81 IL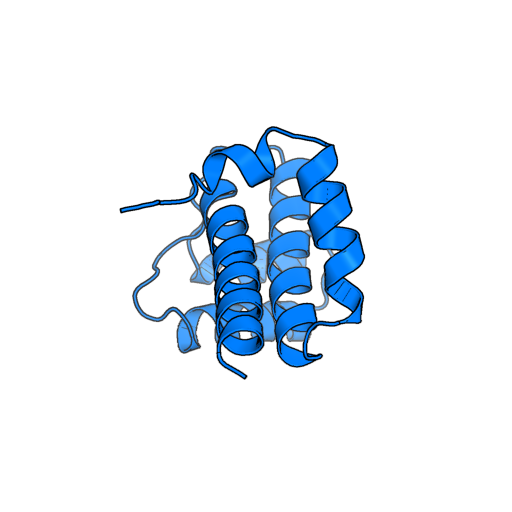E A C 1
ATOM 642 O O . ILE A 1 81 ? -13.175 6.961 -7.552 1.00 81.31 81 ILE A O 1
ATOM 646 N N . GLU A 1 82 ? -13.318 4.842 -6.840 1.00 78.06 82 GLU A N 1
ATOM 647 C CA . GLU A 1 82 ? -14.594 5.003 -6.137 1.00 78.06 82 GLU A CA 1
ATOM 648 C C . GLU A 1 82 ? -14.458 5.831 -4.854 1.00 78.06 82 GLU A C 1
ATOM 650 O O . GLU A 1 82 ? -15.239 6.755 -4.625 1.00 78.06 82 GLU A O 1
ATOM 655 N N . GLN A 1 83 ? -13.472 5.519 -4.006 1.00 71.50 83 GLN A N 1
ATOM 656 C CA . GLN A 1 83 ? -13.320 6.166 -2.698 1.00 71.50 83 GLN A CA 1
ATOM 657 C C . GLN A 1 83 ? -12.594 7.510 -2.774 1.00 71.50 83 GLN A C 1
ATOM 659 O O . GLN A 1 83 ? -12.799 8.369 -1.915 1.00 71.50 83 GLN A O 1
ATOM 664 N N . PHE A 1 84 ? -11.763 7.707 -3.798 1.00 74.88 84 PHE A N 1
ATOM 665 C CA . PHE A 1 84 ? -10.956 8.908 -3.990 1.00 74.88 84 PHE A CA 1
ATOM 666 C C . PHE A 1 84 ? -11.188 9.487 -5.387 1.00 74.88 84 PHE A C 1
ATOM 668 O O . PHE A 1 84 ? -10.248 9.781 -6.114 1.00 74.88 84 PHE A O 1
ATOM 675 N N . CYS A 1 85 ? -12.452 9.693 -5.757 1.00 71.19 85 CYS A N 1
ATOM 676 C CA . CYS A 1 85 ? -12.861 10.146 -7.092 1.00 71.19 85 CYS A CA 1
ATOM 677 C C . CYS A 1 85 ? -12.274 11.499 -7.545 1.00 71.19 85 CYS A C 1
ATOM 679 O O . CYS A 1 85 ? -12.285 11.809 -8.733 1.00 71.19 85 CYS A O 1
ATOM 681 N N . GLN A 1 86 ? -11.768 12.308 -6.611 1.00 78.44 86 GLN A N 1
ATOM 682 C CA . GLN A 1 86 ? -11.095 13.587 -6.884 1.00 78.44 86 GLN A CA 1
ATOM 683 C C . GLN A 1 86 ? -9.579 13.443 -7.068 1.00 78.44 86 GLN A C 1
ATOM 685 O O . GLN A 1 86 ? -8.891 14.394 -7.431 1.00 78.44 86 GLN A O 1
ATOM 690 N N . LEU A 1 87 ? -9.047 12.264 -6.771 1.00 80.62 87 LEU A N 1
ATOM 691 C CA . LEU A 1 87 ? -7.643 11.945 -6.901 1.00 80.62 87 LEU A CA 1
ATOM 692 C C . LEU A 1 87 ? -7.413 11.497 -8.351 1.00 80.62 87 LEU A C 1
ATOM 694 O O . LEU A 1 87 ? -8.120 10.636 -8.864 1.00 80.62 87 LEU A O 1
ATOM 698 N N . HIS A 1 88 ? -6.440 12.093 -9.035 1.00 85.75 88 HIS A N 1
ATOM 699 C CA . HIS A 1 88 ? -6.077 11.697 -10.404 1.00 85.75 88 HIS A CA 1
ATOM 700 C C . HIS A 1 88 ? -4.791 10.872 -10.444 1.00 85.75 88 HIS A C 1
ATOM 702 O O . HIS A 1 88 ? -4.552 10.112 -11.385 1.00 85.75 88 HIS A O 1
ATOM 708 N N . SER A 1 89 ? -3.974 10.998 -9.404 1.00 89.56 89 SER A N 1
ATOM 709 C CA . SER A 1 89 ? -2.696 10.325 -9.277 1.00 89.56 89 SER A CA 1
ATOM 710 C C . SER A 1 89 ? -2.361 10.037 -7.819 1.00 89.56 89 SER A C 1
ATOM 712 O O . SER A 1 89 ? -2.896 10.652 -6.898 1.00 89.56 89 SER A O 1
ATOM 714 N N . ILE A 1 90 ? -1.456 9.087 -7.628 1.00 89.12 90 ILE A N 1
ATOM 715 C CA . ILE A 1 90 ? -0.871 8.708 -6.352 1.00 89.12 90 ILE A CA 1
ATOM 716 C C . ILE A 1 90 ? 0.635 8.968 -6.380 1.00 89.12 90 ILE A C 1
ATOM 718 O O . ILE A 1 90 ? 1.279 8.903 -7.426 1.00 89.12 90 ILE A O 1
ATOM 722 N N . SER A 1 91 ? 1.202 9.237 -5.213 1.00 89.50 91 SER A N 1
ATOM 723 C CA . SER A 1 91 ? 2.646 9.293 -4.989 1.00 89.50 91 SER A CA 1
ATOM 724 C C . SER A 1 91 ? 2.989 8.504 -3.729 1.00 89.50 91 SER A C 1
ATOM 726 O O . SER A 1 91 ? 2.107 8.169 -2.932 1.00 89.50 91 SER A O 1
ATOM 728 N N . PHE A 1 92 ? 4.273 8.215 -3.528 1.00 86.31 92 PHE A N 1
ATOM 729 C CA . PHE A 1 92 ? 4.738 7.504 -2.338 1.00 86.31 92 PHE A CA 1
ATOM 730 C C . PHE A 1 92 ? 4.312 8.203 -1.034 1.00 86.31 92 PHE A C 1
ATOM 732 O O . PHE A 1 92 ? 3.744 7.562 -0.147 1.00 86.31 92 PHE A O 1
ATOM 739 N N . ASN A 1 93 ? 4.510 9.524 -0.959 1.00 85.31 93 ASN A N 1
ATOM 740 C CA . ASN A 1 93 ? 4.149 10.336 0.208 1.00 85.31 93 ASN A CA 1
ATOM 741 C C . ASN A 1 93 ? 2.631 10.426 0.407 1.00 85.31 93 ASN A C 1
ATOM 743 O O . ASN A 1 93 ? 2.152 10.365 1.532 1.00 85.31 93 ASN A O 1
ATOM 747 N N . LEU A 1 94 ? 1.850 10.468 -0.673 1.00 87.75 94 LEU A N 1
ATOM 748 C CA . LEU A 1 94 ? 0.394 10.509 -0.554 1.00 87.75 94 LEU A CA 1
ATOM 749 C C . LEU A 1 94 ? -0.165 9.224 0.076 1.00 87.75 94 LEU A C 1
ATOM 751 O O . LEU A 1 94 ? -1.063 9.277 0.909 1.00 87.75 94 LEU A O 1
ATOM 755 N N . LEU A 1 95 ? 0.389 8.061 -0.275 1.00 88.31 95 LEU A N 1
ATOM 756 C CA . LEU A 1 95 ? -0.014 6.776 0.311 1.00 88.31 95 LEU A CA 1
ATOM 757 C C . LEU A 1 95 ? 0.344 6.673 1.803 1.00 88.31 95 LEU A C 1
ATOM 759 O O . LEU A 1 95 ? -0.379 6.040 2.572 1.00 88.31 95 LEU A O 1
ATOM 763 N N . ILE A 1 96 ? 1.454 7.297 2.202 1.00 85.88 96 ILE A N 1
ATOM 764 C CA . ILE A 1 96 ? 1.866 7.524 3.593 1.00 85.88 96 ILE A CA 1
ATOM 765 C C . ILE A 1 96 ? 0.807 8.389 4.309 1.00 85.88 96 ILE A C 1
ATOM 767 O O . ILE A 1 96 ? 0.208 7.961 5.294 1.00 85.88 96 ILE A O 1
ATOM 771 N N . ASP A 1 97 ? 0.452 9.546 3.755 1.00 84.44 97 ASP A N 1
ATOM 772 C CA . ASP A 1 97 ? -0.534 10.448 4.365 1.00 84.44 97 ASP A CA 1
ATOM 773 C C . ASP A 1 97 ? -1.928 9.816 4.504 1.00 84.44 97 ASP A C 1
ATOM 775 O O . ASP A 1 97 ? -2.644 10.042 5.489 1.00 84.44 97 ASP A O 1
ATOM 779 N N . MET A 1 98 ? -2.321 8.988 3.533 1.00 85.25 98 MET A N 1
ATOM 780 C CA . MET A 1 98 ? -3.580 8.245 3.561 1.00 85.25 98 MET A CA 1
ATOM 781 C C . MET A 1 98 ? -3.601 7.197 4.683 1.00 85.25 98 MET A C 1
ATOM 783 O O . MET A 1 98 ? -4.613 7.077 5.378 1.00 85.25 98 MET A O 1
ATOM 787 N N . GLU A 1 99 ? -2.494 6.481 4.908 1.00 86.75 99 GLU A N 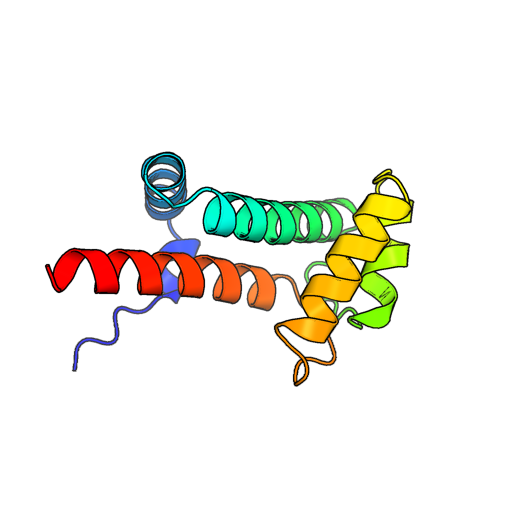1
ATOM 788 C CA . GLU A 1 99 ? -2.338 5.537 6.023 1.00 86.75 99 GLU A CA 1
ATOM 789 C C . GLU A 1 99 ? -2.478 6.255 7.378 1.00 86.75 99 GLU A C 1
ATOM 791 O O . GLU A 1 99 ? -3.323 5.857 8.188 1.00 86.75 99 GLU A O 1
ATOM 796 N N . LEU A 1 100 ? -1.762 7.365 7.613 1.00 82.62 100 LEU A N 1
ATOM 797 C CA . LEU A 1 100 ? -1.928 8.124 8.867 1.00 82.62 100 LEU A CA 1
ATOM 798 C C . LEU A 1 100 ? -3.320 8.690 9.037 1.00 82.62 100 LEU A C 1
ATOM 800 O O . LEU A 1 100 ? -3.824 8.749 10.156 1.00 82.62 100 LEU A O 1
ATOM 804 N N . SER A 1 101 ? -3.946 9.133 7.952 1.00 81.31 101 SER A N 1
ATOM 805 C CA . SER A 1 101 ? -5.293 9.686 8.017 1.00 81.31 101 SER A CA 1
ATOM 806 C C . SER A 1 101 ? -6.299 8.647 8.517 1.00 81.31 101 SER A C 1
ATOM 808 O O . SER A 1 101 ? -7.185 8.991 9.303 1.00 81.31 101 SER A O 1
ATOM 810 N N . ILE A 1 102 ? -6.152 7.376 8.121 1.00 80.88 102 ILE A N 1
ATOM 811 C CA . ILE A 1 102 ? -6.963 6.265 8.643 1.00 80.88 102 ILE A CA 1
ATOM 812 C C . ILE A 1 102 ? -6.693 6.065 10.136 1.00 80.88 102 ILE A C 1
ATOM 814 O O . ILE A 1 102 ? -7.634 6.056 10.932 1.00 80.88 102 ILE A O 1
ATOM 818 N N . LEU A 1 103 ? -5.421 5.971 10.523 1.00 81.69 103 LEU A N 1
ATOM 819 C CA . LEU A 1 103 ? -5.016 5.743 11.913 1.00 81.69 103 LEU A CA 1
ATOM 820 C C . LEU A 1 103 ? -5.483 6.872 12.838 1.00 81.69 103 LEU A C 1
ATOM 822 O O . LEU A 1 103 ? -6.073 6.622 13.885 1.00 81.69 103 LEU A O 1
ATOM 826 N N . LYS A 1 104 ? -5.307 8.129 12.424 1.00 77.94 104 LYS A N 1
ATOM 827 C CA . LYS A 1 104 ? -5.767 9.309 13.162 1.00 77.94 104 LYS A CA 1
ATOM 828 C C . LYS A 1 104 ? -7.283 9.313 13.330 1.00 77.94 104 LYS A C 1
ATOM 830 O O . LYS A 1 104 ? -7.766 9.610 14.419 1.00 77.94 104 LYS A O 1
ATOM 835 N N . LYS A 1 105 ? -8.044 8.979 12.280 1.00 77.25 105 LYS A N 1
ATOM 836 C CA . LYS A 1 105 ? -9.512 8.876 12.364 1.00 77.25 105 LYS A CA 1
ATOM 837 C C . LYS A 1 105 ? -9.950 7.790 13.342 1.00 77.25 105 LYS A C 1
ATOM 839 O O . LYS A 1 105 ? -10.926 8.004 14.055 1.00 77.25 105 LYS A O 1
ATOM 844 N N . PHE A 1 106 ? -9.255 6.655 13.370 1.00 80.56 106 PHE A N 1
ATOM 845 C CA . PHE A 1 106 ? -9.526 5.588 14.329 1.00 80.56 106 PHE A CA 1
ATOM 846 C C . PHE A 1 106 ? -9.253 6.050 15.766 1.00 80.56 106 PHE A C 1
ATOM 848 O O . PHE A 1 106 ? -10.161 6.038 16.589 1.00 80.56 106 PHE A O 1
ATOM 855 N N . LEU A 1 107 ? -8.057 6.577 16.038 1.00 76.50 107 LEU A N 1
ATOM 856 C CA . LEU A 1 107 ? -7.677 7.050 17.373 1.00 76.50 107 LEU A CA 1
ATOM 857 C C . LEU A 1 107 ? -8.611 8.151 17.897 1.00 76.50 107 LEU A C 1
ATOM 859 O O . LEU A 1 107 ? -9.013 8.124 19.053 1.00 76.50 107 LEU A O 1
ATOM 863 N N . LEU A 1 108 ? -9.006 9.105 17.048 1.00 75.00 108 LEU A N 1
ATOM 864 C CA . LEU A 1 108 ? -9.948 10.160 17.438 1.00 75.00 108 LEU A CA 1
ATOM 865 C C . LEU A 1 108 ? -11.372 9.645 17.685 1.00 75.00 108 LEU A C 1
ATOM 867 O O . LEU A 1 108 ? -12.113 10.282 18.431 1.00 75.00 108 LEU A O 1
ATOM 871 N N . LYS A 1 109 ? -11.778 8.535 17.060 1.00 73.44 109 LYS A N 1
ATOM 872 C CA . LYS A 1 109 ? -13.064 7.895 17.361 1.00 73.44 109 LYS A CA 1
ATOM 873 C C . LYS A 1 109 ? -13.034 7.200 18.718 1.00 73.44 109 LYS A C 1
ATOM 875 O O . LYS A 1 109 ? -13.972 7.383 19.478 1.00 73.44 109 LYS A O 1
ATOM 880 N N . GLU A 1 110 ? -11.955 6.488 19.027 1.00 59.69 110 GLU A N 1
ATOM 881 C CA . GLU A 1 110 ? -11.780 5.799 20.313 1.00 59.69 110 GLU A CA 1
ATOM 882 C C . GLU A 1 110 ? -11.669 6.775 21.501 1.00 59.69 110 GLU A C 1
ATOM 884 O O . GLU A 1 110 ? -12.136 6.466 22.586 1.00 59.69 110 GLU A O 1
ATOM 889 N N . ILE A 1 111 ? -11.106 7.977 21.308 1.00 54.69 111 ILE A N 1
ATOM 890 C CA . ILE A 1 111 ? -10.992 9.006 22.369 1.00 54.69 111 ILE A CA 1
ATOM 891 C C . ILE A 1 111 ? -12.342 9.678 22.701 1.00 54.69 111 ILE A C 1
ATOM 893 O O . ILE A 1 111 ? -12.477 10.302 23.750 1.00 54.69 111 ILE A O 1
ATOM 897 N N . ASN A 1 112 ? -13.337 9.585 21.813 1.00 43.31 112 ASN A N 1
ATOM 898 C CA . ASN A 1 112 ? -14.660 10.200 21.996 1.00 43.31 112 ASN A CA 1
ATOM 899 C C . ASN A 1 112 ? -15.721 9.215 22.532 1.00 43.31 112 ASN A C 1
ATOM 901 O O . ASN A 1 112 ? -16.919 9.465 22.371 1.00 43.31 112 ASN A O 1
ATOM 905 N N . ILE A 1 113 ? -15.288 8.112 23.146 1.00 42.19 113 ILE A N 1
ATOM 906 C CA . ILE A 1 113 ? -16.112 7.123 23.861 1.00 42.19 113 ILE A CA 1
ATOM 907 C C . ILE A 1 113 ? -15.741 7.185 25.344 1.00 42.19 113 ILE A C 1
ATOM 909 O O . ILE A 1 113 ? -16.676 7.147 26.174 1.00 42.19 113 ILE A O 1
#

Sequence (113 aa):
MNQIDLEFLYNNQLALDSVEKLLPTLPESMIKAINVFRTIRSYLLIKNLNGDIIPINHICHMLKDAGIPLPVARSIEAIFIEQFCQLHSISFNLLIDMELSILKKFLLKEINI

Secondary structure (DSSP, 8-state):
-----GGGGTS-HHHHHHHHHHGGGS-HHHHHHHHHHHHHHHHHHHTT-TT--EEGGGHHHHHHHTT--HHHHHHHHHHHHHHTTT--EE-HHHHHHHHHHHHHHHHHHHTT-

Foldseek 3Di:
DDPPPCVVLPVDPVNVVVLVVCLVVDDPVLNVLLVLLVLQLVLCVVVVVQVPWAFLVCQLVSVVVVVHPSVVSVVSSVCCCVVVVVDGTDHNVNSVVVNVVSVVVVVVVVVVD